Protein AF-A9BAI2-F1 (afdb_monomer_lite)

Organism: Prochlorococcus marinus (strain MIT 9211) (NCBI:txid93059)

Radius of gyration: 24.87 Å; chains: 1; bounding box: 63×64×51 Å

pLDDT: mean 80.66, std 12.24, range [53.5, 96.19]

InterPro domains:
  IPR001727 GDT1-like [PF01169] (28-102)
  IPR001727 GDT1-like [PTHR12608] (10-105)

Foldseek 3Di:
DVVVVVVVVVVVVVVVCVVVVVVVVVCVVCVVVCVVCPPPPLVVVLVVCCVVVVHNVVSVVVSVVVVVVVVVVVVVVVVVVCVPDPPVVVVVVVVVVVVVVVVVVVVVVVVVVVVVVPDD

Structure (mmCIF, N/CA/C/O backbone):
data_AF-A9BAI2-F1
#
_entry.id   AF-A9BAI2-F1
#
loop_
_atom_site.group_PDB
_atom_site.id
_atom_site.type_symbol
_atom_site.label_atom_id
_atom_site.label_alt_id
_atom_site.label_comp_id
_atom_site.label_asym_id
_atom_site.label_entity_id
_atom_site.label_seq_id
_atom_site.pdbx_PDB_ins_code
_atom_site.Cartn_x
_atom_site.Cartn_y
_atom_site.Cartn_z
_atom_site.occupancy
_atom_site.B_iso_or_equiv
_atom_site.auth_seq_id
_atom_site.auth_comp_id
_atom_site.auth_asym_id
_atom_site.auth_atom_id
_atom_site.pdbx_PDB_model_num
ATOM 1 N N . MET A 1 1 ? -22.830 47.379 27.999 1.00 58.25 1 MET A N 1
ATOM 2 C CA . MET A 1 1 ? -21.888 47.619 26.881 1.00 58.25 1 MET A CA 1
ATOM 3 C C . MET A 1 1 ? -20.699 46.645 26.875 1.00 58.25 1 MET A C 1
ATOM 5 O O . MET A 1 1 ? -20.269 46.276 25.797 1.00 58.25 1 MET A O 1
ATOM 9 N N . ILE A 1 2 ? -20.235 46.150 28.035 1.00 60.94 2 ILE A N 1
ATOM 10 C CA . ILE A 1 2 ? -19.055 45.261 28.172 1.00 60.94 2 ILE A CA 1
ATOM 11 C C . ILE A 1 2 ? -19.332 43.782 27.809 1.00 60.94 2 ILE A C 1
ATOM 13 O O . ILE A 1 2 ? -18.471 43.107 27.263 1.00 60.94 2 ILE A O 1
ATOM 17 N N . LYS A 1 3 ? -20.565 43.289 28.000 1.00 57.91 3 LYS A N 1
ATOM 18 C CA . LYS A 1 3 ? -20.941 41.884 27.721 1.00 57.91 3 LYS A CA 1
ATOM 19 C C . LYS A 1 3 ? -20.877 41.486 26.235 1.00 57.91 3 LYS A C 1
ATOM 21 O O . LYS A 1 3 ? -20.725 40.317 25.928 1.00 57.91 3 LYS A O 1
ATOM 26 N N . LYS A 1 4 ? -20.981 42.453 25.312 1.00 56.72 4 LYS A N 1
ATOM 27 C CA . LYS A 1 4 ? -20.956 42.197 23.860 1.00 56.72 4 LYS A CA 1
ATOM 28 C C . LYS A 1 4 ? -19.538 41.963 23.329 1.00 56.72 4 LYS A C 1
ATOM 30 O O . LYS A 1 4 ? -19.387 41.227 22.367 1.00 56.72 4 LYS A O 1
ATOM 35 N N . TYR A 1 5 ? -18.531 42.556 23.972 1.00 61.72 5 TYR A N 1
ATOM 36 C CA . TYR A 1 5 ? -17.121 42.396 23.607 1.00 61.72 5 TYR A CA 1
ATOM 37 C C . TYR A 1 5 ? -16.610 40.982 23.933 1.00 61.72 5 TYR A C 1
ATOM 39 O O . TYR A 1 5 ? -15.957 40.343 23.117 1.00 61.72 5 TYR A O 1
ATOM 47 N N . ASP A 1 6 ? -17.005 40.457 25.092 1.00 63.47 6 ASP A N 1
ATOM 48 C CA . ASP A 1 6 ? -16.632 39.121 25.574 1.00 63.47 6 ASP A CA 1
ATOM 49 C C . ASP A 1 6 ? -17.227 37.982 24.714 1.00 63.47 6 ASP A C 1
ATOM 51 O O . ASP A 1 6 ? -16.549 37.016 24.361 1.00 63.47 6 ASP A O 1
ATOM 55 N N . SER A 1 7 ? -18.478 38.142 24.261 1.00 61.12 7 SER A N 1
ATOM 56 C CA . SER A 1 7 ? -19.136 37.172 23.369 1.00 61.12 7 SER A CA 1
ATOM 57 C C . SER A 1 7 ? -18.548 37.157 21.952 1.00 61.12 7 SER A C 1
ATOM 59 O O . SER A 1 7 ? -18.499 36.101 21.330 1.00 61.12 7 SER A O 1
ATOM 61 N N . THR A 1 8 ? -18.058 38.298 21.447 1.00 61.31 8 THR A N 1
ATOM 62 C CA . THR A 1 8 ? -17.431 38.384 20.115 1.00 61.31 8 THR A CA 1
ATOM 63 C C . THR A 1 8 ? -16.019 37.802 20.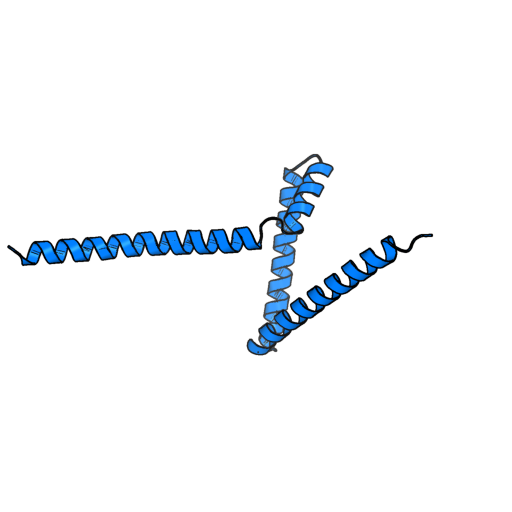062 1.00 61.31 8 THR A C 1
ATOM 65 O O . THR A 1 8 ? -15.584 37.382 18.993 1.00 61.31 8 THR A O 1
ATOM 68 N N . VAL A 1 9 ? -15.302 37.761 21.191 1.00 65.50 9 VAL A N 1
ATOM 69 C CA . VAL A 1 9 ? -13.971 37.135 21.276 1.00 65.50 9 VAL A CA 1
ATOM 70 C C . VAL A 1 9 ? -14.110 35.612 21.403 1.00 65.50 9 VAL A C 1
ATOM 72 O O . VAL A 1 9 ? -13.459 34.886 20.659 1.00 65.50 9 VAL A O 1
ATOM 75 N N . SER A 1 10 ? -15.047 35.118 22.223 1.00 61.91 10 SER A N 1
ATOM 76 C CA . SER A 1 10 ? -15.297 33.670 22.365 1.00 61.91 10 SER A CA 1
ATOM 77 C C . SER A 1 10 ? -15.852 32.997 21.095 1.00 61.91 10 SER A C 1
ATOM 79 O O . SER A 1 10 ? -15.542 31.835 20.839 1.00 61.91 10 SER A O 1
ATOM 81 N N . GLU A 1 11 ? -16.644 33.699 20.270 1.00 60.31 11 GLU A N 1
ATOM 82 C CA . GLU A 1 11 ? -17.103 33.171 18.970 1.00 60.31 11 GLU A CA 1
ATOM 83 C C . GLU A 1 11 ? -15.995 33.126 17.903 1.00 60.31 11 GLU A C 1
ATOM 85 O O . GLU A 1 11 ? -16.020 32.237 17.051 1.00 60.31 11 GLU A O 1
ATOM 90 N N . ASN A 1 12 ? -15.025 34.050 17.935 1.00 58.12 12 ASN A N 1
ATOM 91 C CA . ASN A 1 12 ? -13.917 34.061 16.973 1.00 58.12 12 ASN A CA 1
ATOM 92 C C . ASN A 1 12 ? -12.860 32.992 17.300 1.00 58.12 12 ASN A C 1
ATOM 94 O O . ASN A 1 12 ? -12.427 32.288 16.392 1.00 58.12 12 ASN A O 1
ATOM 98 N N . GLU A 1 13 ? -12.529 32.780 18.577 1.00 60.44 13 GLU A N 1
ATOM 99 C CA . GLU A 1 13 ? -11.564 31.754 19.021 1.00 60.44 13 GLU A CA 1
ATOM 100 C C . GLU A 1 13 ? -12.043 30.321 18.693 1.00 60.44 13 GLU A C 1
ATOM 102 O O . GLU A 1 13 ? -11.276 29.493 18.200 1.00 60.44 13 GLU A O 1
ATOM 107 N N . LEU A 1 14 ? -13.340 30.027 18.875 1.00 57.88 14 LEU A N 1
ATOM 108 C CA . LEU A 1 14 ? -13.913 28.708 18.555 1.00 57.88 14 LEU A CA 1
ATOM 109 C C . LEU A 1 14 ? -13.947 28.410 17.048 1.00 57.88 14 LEU A C 1
ATOM 111 O O . LEU A 1 14 ? -13.822 27.251 16.640 1.00 57.88 14 LEU A O 1
ATOM 115 N N . LYS A 1 15 ? -14.113 29.441 16.211 1.00 55.56 15 LYS A N 1
ATOM 116 C CA . LYS A 1 15 ? -14.176 29.291 14.750 1.00 55.56 15 LYS A CA 1
ATOM 117 C C . LYS A 1 15 ? -12.785 29.147 14.130 1.00 55.56 15 LYS A C 1
ATOM 119 O O . LYS A 1 15 ? -12.619 28.354 13.202 1.00 55.56 15 LYS A O 1
ATOM 124 N N . ASP A 1 16 ? -11.796 29.850 14.678 1.00 57.00 16 ASP A N 1
ATOM 125 C CA . ASP A 1 16 ? -10.403 29.783 14.230 1.00 57.00 16 ASP A CA 1
ATOM 126 C C . ASP A 1 16 ? -9.754 28.455 14.654 1.00 57.00 16 ASP A C 1
ATOM 128 O O . ASP A 1 16 ? -9.136 27.755 13.849 1.00 57.00 16 ASP A O 1
ATOM 132 N N . GLN A 1 17 ? -10.002 28.003 15.889 1.00 56.97 17 GLN A N 1
ATOM 133 C CA . GLN A 1 17 ? -9.433 26.749 16.379 1.00 56.97 17 GLN A CA 1
ATOM 134 C C . GLN A 1 17 ? -10.025 25.513 15.692 1.00 56.97 17 GLN A C 1
ATOM 136 O O . GLN A 1 17 ? -9.297 24.553 15.450 1.00 56.97 17 GLN A O 1
ATOM 141 N N . SER A 1 18 ? -11.306 25.517 15.313 1.00 60.53 18 SER A N 1
ATOM 142 C CA . SER A 1 18 ? -11.925 24.384 14.608 1.00 60.53 18 SER A CA 1
ATOM 143 C C . SER A 1 18 ? -11.452 24.261 13.151 1.00 60.53 18 SER A C 1
ATOM 145 O O . SER A 1 18 ? -11.127 23.156 12.708 1.00 60.53 18 SER A O 1
ATOM 147 N N . SER A 1 19 ? -11.326 25.383 12.429 1.00 60.84 19 SER A N 1
ATOM 148 C CA . SER A 1 19 ? -10.811 25.401 11.051 1.00 60.84 19 SER A CA 1
ATOM 149 C C . SER A 1 19 ? -9.320 25.051 10.997 1.00 60.84 19 SER A C 1
ATOM 151 O O . SER A 1 19 ? -8.901 24.244 10.162 1.00 60.84 19 SER A O 1
ATOM 153 N N . ASN A 1 20 ? -8.527 25.580 11.936 1.00 68.75 20 ASN A N 1
ATOM 154 C CA . ASN A 1 20 ? -7.109 25.249 12.039 1.00 68.75 20 ASN A CA 1
ATOM 155 C C . ASN A 1 20 ? -6.901 23.807 12.507 1.00 68.75 20 ASN A C 1
ATOM 157 O O . ASN A 1 20 ? -6.024 23.142 11.979 1.00 68.75 20 ASN A O 1
ATOM 161 N N . SER A 1 21 ? -7.726 23.260 13.406 1.00 78.69 21 SER A N 1
ATOM 162 C CA . SER A 1 21 ? -7.557 21.872 13.870 1.00 78.69 21 SER A CA 1
ATOM 163 C C . SER A 1 21 ? -7.744 20.852 12.749 1.00 78.69 21 SER A C 1
ATOM 165 O O . SER A 1 21 ? -6.928 19.944 12.625 1.00 78.69 21 SER A O 1
ATOM 167 N N . PHE A 1 22 ? -8.756 21.013 11.889 1.00 86.75 22 PHE A N 1
ATOM 168 C CA . PHE A 1 22 ? -8.935 20.113 10.746 1.00 86.75 22 PHE A CA 1
ATOM 169 C C . PHE A 1 22 ? -7.781 20.251 9.747 1.00 86.75 22 PHE A C 1
ATOM 171 O O . PHE A 1 22 ? -7.152 19.257 9.394 1.00 86.75 22 PHE A O 1
ATOM 178 N N . ALA A 1 23 ? -7.440 21.477 9.343 1.00 86.94 23 ALA A N 1
ATOM 179 C CA . ALA A 1 23 ? -6.330 21.710 8.421 1.00 86.94 23 ALA A CA 1
ATOM 180 C C . ALA A 1 23 ? -4.994 21.177 8.972 1.00 86.94 23 ALA A C 1
ATOM 182 O O . ALA A 1 23 ? -4.243 20.535 8.240 1.00 86.94 23 ALA A O 1
ATOM 183 N N . ILE A 1 24 ? -4.732 21.361 10.269 1.00 88.94 24 ILE A N 1
ATOM 184 C CA . ILE A 1 24 ? -3.541 20.854 10.959 1.00 88.94 24 ILE A CA 1
ATOM 185 C C . ILE A 1 24 ? -3.549 19.325 11.016 1.00 88.94 24 ILE A C 1
ATOM 187 O O . ILE A 1 24 ? -2.527 18.718 10.713 1.00 88.94 24 ILE A O 1
ATOM 191 N N . THR A 1 25 ? -4.667 18.672 11.353 1.00 89.81 25 THR A N 1
ATOM 192 C CA . THR A 1 25 ? -4.752 17.200 11.352 1.00 89.81 25 THR A CA 1
ATOM 193 C C . THR A 1 25 ? -4.535 16.627 9.954 1.00 89.81 25 THR A C 1
ATOM 195 O O . THR A 1 25 ? -3.791 15.658 9.804 1.00 89.81 25 THR A O 1
ATOM 198 N N . LEU A 1 26 ? -5.134 17.234 8.928 1.00 92.50 26 LEU A N 1
ATOM 199 C CA . LEU A 1 26 ? -4.992 16.805 7.537 1.00 92.50 26 LEU A CA 1
ATOM 200 C C . LEU A 1 26 ? -3.551 16.979 7.063 1.00 92.50 26 LEU A C 1
ATOM 202 O O . LEU A 1 26 ? -2.967 16.038 6.536 1.00 92.50 26 LEU A O 1
ATOM 206 N N . PHE A 1 27 ? -2.955 18.144 7.312 1.00 94.00 27 PHE A N 1
ATOM 207 C CA . PHE A 1 27 ? -1.578 18.429 6.927 1.00 94.00 27 PHE A CA 1
ATOM 208 C C . PHE A 1 27 ? -0.568 17.570 7.695 1.00 94.00 27 PHE A C 1
ATOM 210 O O . PHE A 1 27 ? 0.377 17.060 7.098 1.00 94.00 27 PHE A O 1
ATOM 217 N N . SER A 1 28 ? -0.774 17.359 8.998 1.00 92.31 28 SER A N 1
ATOM 218 C CA . SER A 1 28 ? 0.074 16.499 9.828 1.00 92.31 28 SER A CA 1
ATOM 219 C C . SER A 1 28 ? -0.010 15.044 9.382 1.00 92.31 28 SER A C 1
ATOM 221 O O . SER A 1 28 ? 1.024 14.443 9.113 1.00 92.31 28 SER A O 1
ATOM 223 N N . THR A 1 29 ? -1.217 14.496 9.229 1.00 91.12 29 THR A N 1
ATOM 224 C CA . THR A 1 29 ? -1.401 13.105 8.789 1.00 91.12 29 THR A CA 1
ATOM 225 C C . THR A 1 29 ? -0.854 12.908 7.380 1.00 91.12 29 THR A C 1
ATOM 227 O O . THR A 1 29 ? -0.120 11.953 7.143 1.00 91.12 29 THR A O 1
ATOM 230 N N . PHE A 1 30 ? -1.142 13.838 6.462 1.00 91.31 30 PHE A N 1
ATOM 231 C CA . PHE A 1 30 ? -0.597 13.812 5.109 1.00 91.31 30 PHE A CA 1
ATOM 232 C C . PHE A 1 30 ? 0.926 13.847 5.132 1.00 91.31 30 PHE A C 1
ATOM 234 O O . PHE A 1 30 ? 1.538 12.975 4.542 1.00 91.31 30 PHE A O 1
ATOM 241 N N . THR A 1 31 ? 1.547 14.794 5.837 1.00 93.19 31 THR A N 1
ATOM 242 C CA . THR A 1 31 ? 3.011 14.929 5.866 1.00 93.19 31 THR A CA 1
ATOM 243 C C . THR A 1 31 ? 3.673 13.705 6.492 1.00 93.19 31 THR A C 1
ATOM 245 O O . THR A 1 31 ? 4.654 13.203 5.952 1.00 93.19 31 THR A O 1
ATOM 248 N N . THR A 1 32 ? 3.134 13.186 7.597 1.00 92.75 32 THR A N 1
ATOM 249 C CA . THR A 1 32 ? 3.664 11.987 8.255 1.00 92.75 32 THR A CA 1
ATOM 250 C C . THR A 1 32 ? 3.569 10.763 7.349 1.00 92.75 32 THR A C 1
ATOM 252 O O . THR A 1 32 ? 4.568 10.072 7.174 1.00 92.75 32 THR A O 1
ATOM 255 N N . VAL A 1 33 ? 2.406 10.507 6.743 1.00 85.75 33 VAL A N 1
ATOM 256 C CA . VAL A 1 33 ? 2.218 9.363 5.837 1.00 85.75 33 VAL A CA 1
ATOM 257 C C . VAL A 1 33 ? 3.025 9.549 4.556 1.00 85.75 33 VAL A C 1
ATOM 259 O O . VAL A 1 33 ? 3.682 8.620 4.110 1.00 85.75 33 VAL A O 1
ATOM 262 N N . PHE A 1 34 ? 3.043 10.755 3.993 1.00 86.81 34 PHE A N 1
ATOM 263 C CA . PHE A 1 34 ? 3.800 11.076 2.790 1.00 86.81 34 PHE A CA 1
ATOM 264 C C . PHE A 1 34 ? 5.294 10.850 2.998 1.00 86.81 34 PHE A C 1
ATOM 266 O O . PHE A 1 34 ? 5.903 10.193 2.172 1.00 86.81 34 PHE A O 1
ATOM 273 N N . ILE A 1 35 ? 5.886 11.314 4.104 1.00 88.56 35 ILE A N 1
ATOM 274 C CA . ILE A 1 35 ? 7.301 11.039 4.404 1.00 88.56 35 ILE A CA 1
ATOM 275 C C . ILE A 1 35 ? 7.542 9.546 4.658 1.00 88.56 35 ILE A C 1
ATOM 277 O O . ILE A 1 35 ? 8.574 9.033 4.237 1.00 88.56 35 ILE A O 1
ATOM 281 N N . ALA A 1 36 ? 6.615 8.850 5.322 1.00 85.69 36 ALA A N 1
ATOM 282 C CA . ALA A 1 36 ? 6.742 7.414 5.571 1.00 85.69 36 ALA A CA 1
ATOM 283 C C . ALA A 1 36 ? 6.677 6.570 4.282 1.00 85.69 36 ALA A C 1
ATOM 285 O O . ALA A 1 36 ? 7.337 5.539 4.203 1.00 85.69 36 ALA A O 1
ATOM 286 N N . GLU A 1 37 ? 5.905 7.014 3.288 1.00 83.50 37 GLU A N 1
ATOM 287 C CA . GLU A 1 37 ? 5.664 6.310 2.019 1.00 83.50 37 GLU A CA 1
ATOM 288 C C . GLU A 1 37 ? 6.506 6.857 0.850 1.00 83.50 37 GLU A C 1
ATOM 290 O O . GLU A 1 37 ? 6.551 6.267 -0.232 1.00 83.50 37 GLU A O 1
ATOM 295 N N . LEU A 1 38 ? 7.165 8.008 1.013 1.00 80.69 38 LEU A N 1
ATOM 296 C CA . LEU A 1 38 ? 7.975 8.632 -0.030 1.00 80.69 38 LEU A CA 1
ATOM 297 C C . LEU A 1 38 ? 9.190 7.762 -0.351 1.00 80.69 38 LEU A C 1
ATOM 299 O O . LEU A 1 38 ? 10.053 7.534 0.495 1.00 80.69 38 LEU A O 1
ATOM 303 N N . GLY A 1 39 ? 9.293 7.333 -1.608 1.00 72.50 39 GLY A N 1
ATOM 304 C CA . GLY A 1 39 ? 10.383 6.462 -2.033 1.00 72.50 39 GLY A CA 1
ATOM 305 C C . GLY A 1 39 ? 10.199 5.007 -1.610 1.00 72.50 39 GLY A C 1
ATOM 306 O O . GLY A 1 39 ? 11.179 4.260 -1.605 1.00 72.50 39 GLY A O 1
ATOM 307 N N . ASP A 1 40 ? 8.967 4.584 -1.300 1.00 84.75 40 ASP A N 1
ATOM 308 C CA . ASP A 1 40 ? 8.678 3.160 -1.181 1.00 84.75 40 ASP A CA 1
ATOM 309 C C . ASP A 1 40 ? 9.124 2.421 -2.454 1.00 84.75 40 ASP A C 1
ATOM 311 O O . ASP A 1 40 ? 9.078 2.934 -3.581 1.00 84.75 40 ASP A O 1
ATOM 315 N N . LYS A 1 41 ? 9.564 1.178 -2.270 1.00 78.62 41 LYS A N 1
ATOM 316 C CA . LYS A 1 41 ? 10.075 0.314 -3.334 1.00 78.62 41 LYS A CA 1
ATOM 317 C C . LYS A 1 41 ? 9.067 0.181 -4.474 1.00 78.62 41 LYS A C 1
ATOM 319 O O . LYS A 1 41 ? 9.475 0.085 -5.631 1.00 78.62 41 LYS A O 1
ATOM 324 N N . THR A 1 42 ? 7.771 0.254 -4.175 1.00 83.56 42 THR A N 1
ATOM 325 C CA . THR A 1 42 ? 6.701 0.229 -5.177 1.00 83.56 42 THR A CA 1
ATOM 326 C C . THR A 1 42 ? 6.738 1.451 -6.102 1.00 83.56 42 THR A C 1
ATOM 328 O O . THR A 1 42 ? 6.509 1.313 -7.305 1.00 83.56 42 THR A O 1
ATOM 331 N N . GLN A 1 43 ? 7.088 2.641 -5.596 1.00 84.50 43 GLN A N 1
ATOM 332 C CA . GLN A 1 43 ? 7.201 3.864 -6.406 1.00 84.50 43 GLN A CA 1
ATOM 333 C C . GLN A 1 43 ? 8.380 3.779 -7.378 1.00 84.50 43 GLN A C 1
ATOM 335 O O . GLN A 1 43 ? 8.222 4.081 -8.561 1.00 84.50 43 GLN A O 1
ATOM 340 N N . VAL A 1 44 ? 9.538 3.301 -6.909 1.00 84.69 44 VAL A N 1
ATOM 341 C CA . VAL A 1 44 ? 10.725 3.100 -7.757 1.00 84.69 44 VAL A CA 1
ATOM 342 C C . VAL A 1 44 ? 10.470 2.016 -8.805 1.00 84.69 44 VAL A C 1
ATOM 344 O O . VAL A 1 44 ? 10.777 2.222 -9.977 1.00 84.69 44 VAL A O 1
ATOM 347 N N . ALA A 1 45 ? 9.847 0.897 -8.424 1.00 85.25 45 ALA A N 1
ATOM 348 C CA . ALA A 1 45 ? 9.487 -0.173 -9.354 1.00 85.25 45 ALA A CA 1
ATOM 349 C C . ALA A 1 45 ? 8.515 0.308 -10.443 1.00 85.25 45 ALA A C 1
ATOM 351 O O . ALA A 1 45 ? 8.707 0.010 -11.619 1.00 85.25 45 ALA A O 1
ATOM 352 N N . THR A 1 46 ? 7.507 1.104 -10.072 1.00 84.38 46 THR A N 1
ATOM 353 C CA . THR A 1 46 ? 6.539 1.664 -11.028 1.00 84.38 46 THR A CA 1
ATOM 354 C C . THR A 1 46 ? 7.200 2.675 -11.967 1.00 84.38 46 THR A C 1
ATOM 356 O O . THR A 1 46 ? 6.927 2.663 -13.166 1.00 84.38 46 THR A O 1
ATOM 359 N N . LEU A 1 47 ? 8.105 3.516 -11.454 1.00 84.31 47 LEU A N 1
ATOM 360 C CA . LEU A 1 47 ? 8.888 4.454 -12.264 1.00 84.31 47 LEU A CA 1
ATOM 361 C C . LEU A 1 47 ? 9.786 3.734 -13.273 1.00 84.31 47 LEU A C 1
ATOM 363 O O . LEU A 1 47 ? 9.783 4.099 -14.446 1.00 84.31 47 LEU A O 1
ATOM 367 N N . LEU A 1 48 ? 10.516 2.703 -12.840 1.00 83.88 48 LEU A N 1
ATOM 368 C CA . LEU A 1 48 ? 11.374 1.901 -13.716 1.00 83.88 48 LEU A CA 1
ATOM 369 C C . LEU A 1 48 ? 10.555 1.184 -14.791 1.00 83.88 48 LEU A C 1
ATOM 371 O O . LEU A 1 48 ? 10.879 1.283 -15.971 1.00 83.88 48 LEU A O 1
ATOM 375 N N . LEU A 1 49 ? 9.445 0.552 -14.405 1.00 82.38 49 LEU A N 1
ATOM 376 C CA . LEU A 1 49 ? 8.558 -0.134 -15.341 1.00 82.38 49 LEU A CA 1
ATOM 377 C C . LEU A 1 49 ? 7.929 0.840 -16.351 1.00 82.38 49 LEU A C 1
ATOM 379 O O . LEU A 1 49 ? 7.794 0.514 -17.532 1.00 82.38 49 LEU A O 1
ATOM 383 N N . SER A 1 50 ? 7.579 2.050 -15.903 1.00 82.88 50 SER A N 1
ATOM 384 C CA . SER A 1 50 ? 7.072 3.129 -16.757 1.00 82.88 50 SER A CA 1
ATOM 385 C C . SER A 1 50 ? 8.137 3.665 -17.710 1.00 82.88 50 SER A C 1
ATOM 387 O O . SER A 1 50 ? 7.801 4.019 -18.839 1.00 82.88 50 SER A O 1
ATOM 389 N N . ALA A 1 51 ? 9.392 3.745 -17.269 1.00 80.56 51 ALA A N 1
ATOM 390 C CA . ALA A 1 51 ? 10.514 4.159 -18.102 1.00 80.56 51 ALA A CA 1
ATOM 391 C C . ALA A 1 51 ? 10.855 3.096 -19.161 1.00 80.56 51 ALA A C 1
ATOM 393 O O . ALA A 1 51 ? 11.158 3.446 -20.297 1.00 80.56 51 ALA A O 1
ATOM 394 N N . GLU A 1 52 ? 10.751 1.812 -18.813 1.00 79.00 52 GLU A N 1
ATOM 395 C CA . GLU A 1 52 ? 11.052 0.686 -19.704 1.00 79.00 52 GLU A CA 1
ATOM 396 C C . GLU A 1 52 ? 9.948 0.435 -20.744 1.00 79.00 52 GLU A C 1
ATOM 398 O O . GLU A 1 52 ? 10.233 0.205 -21.916 1.00 79.00 52 GLU A O 1
ATOM 403 N N . SER A 1 53 ? 8.673 0.526 -20.350 1.00 74.00 53 SER A N 1
ATOM 404 C CA . SER A 1 53 ? 7.546 0.173 -21.229 1.00 74.00 53 SER A CA 1
ATOM 405 C C . SER A 1 53 ? 7.261 1.202 -22.330 1.00 74.00 53 SER A C 1
ATOM 407 O O . SER A 1 53 ? 6.446 0.938 -23.214 1.00 74.00 53 SER A O 1
ATOM 409 N N . GLY A 1 54 ? 7.832 2.411 -22.254 1.00 71.31 54 GLY A N 1
ATOM 410 C CA . GLY A 1 54 ? 7.568 3.513 -23.196 1.00 71.31 54 GLY A CA 1
ATOM 411 C C . GLY A 1 54 ? 6.117 4.032 -23.213 1.00 71.31 54 GLY A C 1
ATOM 412 O O . GLY A 1 54 ? 5.819 4.998 -23.912 1.00 71.31 54 GLY A O 1
ATOM 413 N N . SER A 1 55 ? 5.214 3.420 -22.438 1.00 81.00 55 SER A N 1
ATOM 414 C CA . SER A 1 55 ? 3.791 3.750 -22.336 1.00 81.00 55 SER A CA 1
ATOM 415 C C . SER A 1 55 ? 3.370 3.864 -20.862 1.00 81.00 55 SER A C 1
ATOM 417 O O . SER A 1 55 ? 2.962 2.872 -20.246 1.00 81.00 55 SER A O 1
ATOM 419 N N . PRO A 1 56 ? 3.447 5.070 -20.269 1.00 78.25 56 PRO A N 1
ATOM 420 C CA . PRO A 1 56 ? 3.168 5.280 -18.845 1.00 78.25 56 PRO A CA 1
ATOM 421 C C . PRO A 1 56 ? 1.722 4.940 -18.454 1.00 78.25 56 PRO A C 1
ATOM 423 O O . PRO A 1 56 ? 1.466 4.514 -17.330 1.00 78.25 56 PRO A O 1
ATOM 426 N N . LEU A 1 57 ? 0.767 5.069 -19.383 1.00 83.25 57 LEU A N 1
ATOM 427 C CA . LEU A 1 57 ? -0.645 4.765 -19.123 1.00 83.25 57 LEU A CA 1
ATOM 428 C C . LEU A 1 57 ? -0.893 3.271 -18.887 1.00 83.25 57 LEU A C 1
ATOM 430 O O . LEU A 1 57 ? -1.684 2.910 -18.019 1.00 83.25 57 LEU A O 1
ATOM 434 N N . ILE A 1 58 ? -0.211 2.395 -19.627 1.00 85.50 58 ILE A N 1
ATOM 435 C CA . ILE A 1 58 ? -0.376 0.941 -19.479 1.00 85.50 58 ILE A CA 1
ATOM 436 C C . ILE A 1 58 ? 0.191 0.489 -18.132 1.00 85.50 58 ILE A C 1
ATOM 438 O O . ILE A 1 58 ? -0.442 -0.296 -17.427 1.00 85.50 58 ILE A O 1
ATOM 442 N N . VAL A 1 59 ? 1.342 1.041 -17.744 1.00 85.31 59 VAL A N 1
ATOM 443 C CA . VAL A 1 59 ? 1.972 0.762 -16.449 1.00 85.31 59 VAL A CA 1
ATOM 444 C C . VAL A 1 59 ? 1.114 1.270 -15.300 1.00 85.31 59 VAL A C 1
ATOM 446 O O . VAL A 1 59 ? 0.917 0.544 -14.330 1.00 85.31 59 VAL A O 1
ATOM 449 N N . PHE A 1 60 ? 0.531 2.462 -15.430 1.00 85.12 60 PHE A N 1
ATOM 450 C CA . PHE A 1 60 ? -0.392 2.993 -14.434 1.00 85.12 60 PHE A CA 1
ATOM 451 C C . PHE A 1 60 ? -1.596 2.070 -14.214 1.00 85.12 60 PHE A C 1
ATOM 453 O O . PHE A 1 60 ? -1.914 1.736 -13.072 1.00 85.12 60 PHE A O 1
ATOM 460 N N . ILE A 1 61 ? -2.247 1.620 -15.290 1.00 89.75 61 ILE A N 1
ATOM 461 C CA . ILE A 1 61 ? -3.404 0.720 -15.194 1.00 89.75 61 ILE A CA 1
ATOM 462 C C . ILE A 1 61 ? -2.994 -0.645 -14.633 1.00 89.75 61 ILE A C 1
ATOM 464 O O . ILE A 1 61 ? -3.673 -1.161 -13.748 1.00 89.75 61 ILE A O 1
ATOM 468 N N . GLY A 1 62 ? -1.875 -1.208 -15.093 1.00 88.56 62 GLY A N 1
ATOM 469 C CA . GLY A 1 62 ? -1.355 -2.484 -14.604 1.00 88.56 62 GLY A CA 1
ATOM 470 C C . GLY A 1 62 ? -1.002 -2.449 -13.115 1.00 88.56 62 GLY A C 1
ATOM 471 O O . GLY A 1 62 ? -1.453 -3.308 -12.360 1.00 88.56 62 GLY A O 1
ATOM 472 N N . ALA A 1 63 ? -0.264 -1.427 -12.675 1.00 87.62 63 ALA A N 1
ATOM 473 C CA . ALA A 1 63 ? 0.101 -1.234 -11.273 1.00 87.62 63 ALA A CA 1
ATOM 474 C C . ALA A 1 63 ? -1.130 -0.969 -10.394 1.00 87.62 63 ALA A C 1
ATOM 476 O O . ALA A 1 63 ? -1.257 -1.556 -9.322 1.00 87.62 63 ALA A O 1
ATOM 477 N N . SER A 1 64 ? -2.077 -0.153 -10.870 1.00 88.50 64 SER A N 1
ATOM 478 C CA . SER A 1 64 ? -3.337 0.104 -10.163 1.00 88.50 64 SER A CA 1
ATOM 479 C C . SER A 1 64 ? -4.158 -1.174 -9.993 1.00 88.50 64 SER A C 1
ATOM 481 O O . SER A 1 64 ? -4.645 -1.458 -8.901 1.00 88.50 64 SER A O 1
ATOM 483 N N . LEU A 1 65 ? -4.282 -1.982 -11.050 1.00 92.94 65 LEU A N 1
ATOM 484 C CA . LEU A 1 65 ? -4.996 -3.256 -11.001 1.00 92.94 65 LEU A CA 1
ATOM 485 C C . LEU A 1 65 ? -4.308 -4.238 -10.044 1.00 92.94 65 LEU A C 1
ATOM 487 O O . LEU A 1 65 ? -4.975 -4.865 -9.221 1.00 92.94 65 LEU A O 1
ATOM 491 N N . ALA A 1 66 ? -2.980 -4.346 -10.120 1.00 89.69 66 ALA A N 1
ATOM 492 C CA . ALA A 1 66 ? -2.193 -5.192 -9.230 1.00 89.69 66 ALA A CA 1
ATOM 493 C C . ALA A 1 66 ? -2.367 -4.784 -7.761 1.00 89.69 66 ALA A C 1
ATOM 495 O O . ALA A 1 66 ? -2.568 -5.648 -6.908 1.00 89.69 66 ALA A O 1
ATOM 496 N N . LEU A 1 67 ? -2.364 -3.479 -7.471 1.00 88.81 67 LEU A N 1
ATOM 497 C CA . LEU A 1 67 ? -2.590 -2.953 -6.129 1.00 88.81 67 LEU A CA 1
ATOM 498 C C . LEU A 1 67 ? -3.993 -3.299 -5.621 1.00 88.81 67 LEU A C 1
ATOM 500 O O . LEU A 1 67 ? -4.124 -3.848 -4.531 1.00 88.81 67 LEU A O 1
ATOM 504 N N . VAL A 1 68 ? -5.034 -3.054 -6.424 1.00 93.81 68 VAL A N 1
ATOM 505 C CA . VAL A 1 68 ? -6.424 -3.372 -6.056 1.00 93.81 68 VAL A CA 1
ATOM 506 C C . VAL A 1 68 ? -6.594 -4.864 -5.780 1.00 93.81 68 VAL A C 1
ATOM 508 O O . VAL A 1 68 ? -7.194 -5.236 -4.772 1.00 93.81 68 VAL A O 1
ATOM 511 N N . LEU A 1 69 ? -6.049 -5.726 -6.641 1.00 94.94 69 LEU A N 1
ATOM 512 C CA . LEU A 1 69 ? -6.108 -7.174 -6.451 1.00 94.94 69 LEU A CA 1
ATOM 513 C C . LEU A 1 69 ? -5.355 -7.597 -5.189 1.00 94.94 69 LEU A C 1
ATOM 515 O O . LEU A 1 69 ? -5.906 -8.335 -4.375 1.00 94.94 69 LEU A O 1
ATOM 519 N N . SER A 1 70 ? -4.138 -7.093 -4.989 1.00 92.06 70 SER A N 1
ATOM 520 C CA . SER A 1 70 ? -3.332 -7.369 -3.799 1.00 92.06 70 SER A CA 1
ATOM 521 C C . SER A 1 70 ? -4.062 -6.966 -2.514 1.00 92.06 70 SER A C 1
ATOM 523 O O . SER A 1 70 ? -4.208 -7.778 -1.598 1.00 92.06 70 SER A O 1
ATOM 525 N N . SER A 1 71 ? -4.623 -5.753 -2.466 1.00 90.44 71 SER A N 1
ATOM 526 C CA . SER A 1 71 ? -5.421 -5.287 -1.330 1.00 90.44 71 SER A CA 1
ATOM 527 C C . SER A 1 71 ? -6.674 -6.135 -1.118 1.00 90.44 71 SER A C 1
ATOM 529 O O . SER A 1 71 ? -6.989 -6.473 0.021 1.00 90.44 71 SER A O 1
ATOM 531 N N . LEU A 1 72 ? -7.373 -6.530 -2.186 1.00 93.44 72 LEU A N 1
ATOM 532 C CA . LEU A 1 72 ? -8.554 -7.388 -2.089 1.00 93.44 72 LEU A CA 1
ATOM 533 C C . LEU A 1 72 ? -8.206 -8.752 -1.478 1.00 93.44 72 LEU A C 1
ATOM 535 O O . LEU A 1 72 ? -8.883 -9.196 -0.549 1.00 93.44 72 LEU A O 1
ATOM 539 N N . PHE A 1 73 ? -7.130 -9.388 -1.948 1.00 93.44 73 PHE A N 1
ATOM 540 C CA . PHE A 1 73 ? -6.621 -10.631 -1.367 1.00 93.44 73 PHE A CA 1
ATOM 541 C C . PHE A 1 73 ? -6.216 -10.447 0.098 1.00 93.44 73 PHE A C 1
ATOM 543 O O . PHE A 1 73 ? -6.603 -11.260 0.939 1.00 93.44 73 PHE A O 1
ATOM 550 N N . GLY A 1 74 ? -5.512 -9.360 0.422 1.00 91.38 74 GLY A N 1
ATOM 551 C CA . GLY A 1 74 ? -5.117 -9.025 1.789 1.00 91.38 74 GLY A CA 1
ATOM 552 C C . GLY A 1 74 ? -6.312 -8.858 2.730 1.00 91.38 74 GLY A C 1
ATOM 553 O O . GLY A 1 74 ? -6.312 -9.410 3.828 1.00 91.38 74 GLY A O 1
ATOM 554 N N . VAL A 1 75 ? -7.371 -8.171 2.290 1.00 89.75 75 VAL A N 1
ATOM 555 C CA . VAL A 1 75 ? -8.600 -7.980 3.076 1.00 89.75 75 VAL A CA 1
ATOM 556 C C . VAL A 1 75 ? -9.377 -9.287 3.232 1.00 89.75 75 VAL A C 1
ATOM 558 O O . VAL A 1 75 ? -9.868 -9.567 4.324 1.00 89.75 75 VAL A O 1
ATOM 561 N N . LEU A 1 76 ? -9.485 -10.108 2.184 1.00 91.69 76 LEU A N 1
ATOM 562 C CA . LEU A 1 76 ? -10.157 -11.411 2.250 1.00 91.69 76 LEU A CA 1
ATOM 563 C C . LEU A 1 76 ? -9.459 -12.353 3.241 1.00 91.69 76 LEU A C 1
ATOM 565 O O . LEU A 1 76 ? -10.116 -12.895 4.135 1.00 91.69 76 LEU A O 1
ATOM 569 N N . LEU A 1 77 ? -8.134 -12.497 3.131 1.00 89.00 77 LEU A N 1
ATOM 570 C CA . LEU A 1 77 ? -7.330 -13.283 4.073 1.00 89.00 77 LEU A CA 1
ATOM 571 C C . LEU A 1 77 ? -7.396 -12.694 5.482 1.00 89.00 77 LEU A C 1
ATOM 573 O O . LEU A 1 77 ? -7.662 -13.419 6.439 1.00 89.00 77 LEU A O 1
ATOM 577 N N . GLY A 1 78 ? -7.209 -11.381 5.615 1.00 85.62 78 GLY A N 1
ATOM 578 C CA . GLY A 1 78 ? -7.256 -10.682 6.896 1.00 85.62 78 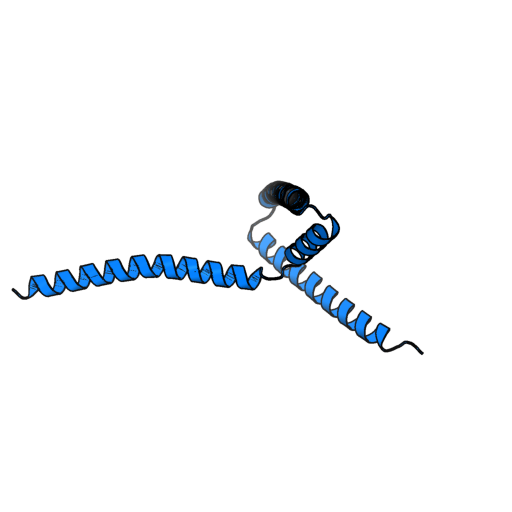GLY A CA 1
ATOM 579 C C . GLY A 1 78 ? -8.598 -10.869 7.600 1.00 85.62 78 GLY A C 1
ATOM 580 O O . GLY A 1 78 ? -8.633 -11.181 8.787 1.00 85.62 78 GLY A O 1
ATOM 581 N N . ARG A 1 79 ? -9.713 -10.786 6.865 1.00 85.56 79 ARG A N 1
ATOM 582 C CA . ARG A 1 79 ? -11.062 -11.018 7.398 1.00 85.56 79 ARG A CA 1
ATOM 583 C C . ARG A 1 79 ? -11.275 -12.470 7.828 1.00 85.56 79 ARG A C 1
ATOM 585 O O . ARG A 1 79 ? -11.922 -12.708 8.847 1.00 85.56 79 ARG A O 1
ATOM 592 N N . TYR A 1 80 ? -10.737 -13.436 7.083 1.00 86.12 80 TYR A N 1
ATOM 593 C CA . TYR A 1 80 ? -10.798 -14.853 7.449 1.00 86.12 80 TYR A CA 1
ATOM 594 C C . TYR A 1 80 ? -10.016 -15.147 8.740 1.00 86.12 80 TYR A C 1
ATOM 596 O O . TYR A 1 80 ? -10.530 -15.797 9.656 1.00 86.12 80 TYR A O 1
ATOM 604 N N . ILE A 1 81 ? -8.801 -14.606 8.842 1.00 84.00 81 ILE A N 1
ATOM 605 C CA . ILE A 1 81 ? -7.904 -14.767 9.992 1.00 84.00 81 ILE A CA 1
ATOM 606 C C . ILE A 1 81 ? -8.456 -14.035 11.223 1.00 84.00 81 ILE A C 1
ATOM 608 O O . ILE A 1 81 ? -8.494 -14.602 12.314 1.00 84.00 81 ILE A O 1
ATOM 612 N N . SER A 1 82 ? -8.976 -12.816 11.051 1.00 80.88 82 SER A N 1
ATOM 613 C CA . SER A 1 82 ? -9.550 -12.008 12.136 1.00 80.88 82 SER A CA 1
ATOM 614 C C . SER A 1 82 ? -10.778 -12.647 12.789 1.00 80.88 82 SER A C 1
ATOM 616 O O . SER A 1 82 ? -11.123 -12.276 13.907 1.00 80.88 82 SER A O 1
ATOM 618 N N . LYS A 1 83 ? -11.444 -13.603 12.128 1.00 80.00 83 LYS A N 1
ATOM 619 C CA . LYS A 1 83 ? -12.551 -14.362 12.728 1.00 80.00 83 LYS A CA 1
ATOM 620 C C . LYS A 1 83 ? -12.069 -15.399 13.753 1.00 80.00 83 LYS A C 1
ATOM 622 O O . LYS A 1 83 ? -12.841 -15.781 14.627 1.00 80.00 83 LYS A O 1
ATOM 627 N N . HIS A 1 84 ? -10.822 -15.854 13.645 1.00 77.44 84 HIS A N 1
ATOM 628 C CA . HIS A 1 84 ? -10.257 -16.915 14.485 1.00 77.44 84 HIS A CA 1
ATOM 629 C C . HIS A 1 84 ? -9.211 -16.411 15.484 1.00 77.44 84 HIS A C 1
ATOM 631 O O . HIS A 1 84 ? -8.893 -17.126 16.432 1.00 77.44 84 HIS A O 1
ATOM 637 N N . ILE A 1 85 ? -8.672 -15.203 15.291 1.00 78.94 85 ILE A N 1
ATOM 638 C CA . ILE A 1 85 ? -7.538 -14.691 16.064 1.00 78.94 85 ILE A CA 1
ATOM 639 C C . ILE A 1 85 ? -7.915 -13.392 16.794 1.00 78.94 85 ILE A C 1
ATOM 641 O O . ILE A 1 85 ? -8.433 -12.472 16.158 1.00 78.94 85 ILE A O 1
ATOM 645 N N . PRO A 1 86 ? -7.636 -13.274 18.110 1.00 81.50 86 PRO A N 1
ATOM 646 C CA . PRO A 1 86 ? -7.862 -12.037 18.848 1.00 81.50 86 PRO A CA 1
ATOM 647 C C . PRO A 1 86 ? -6.969 -10.894 18.323 1.00 81.50 86 PRO A C 1
ATOM 649 O O . PRO A 1 86 ? -5.803 -11.123 17.989 1.00 81.50 86 PRO A O 1
ATOM 652 N N . PRO A 1 87 ? -7.468 -9.644 18.296 1.00 75.88 87 PRO A N 1
ATOM 653 C CA . PRO A 1 87 ? -6.781 -8.504 17.674 1.00 75.88 87 PRO A CA 1
ATOM 654 C C . PRO A 1 87 ? -5.417 -8.178 18.303 1.00 75.88 87 PRO A C 1
ATOM 656 O O . PRO A 1 87 ? -4.523 -7.683 17.619 1.00 75.88 87 PRO A O 1
ATOM 659 N N . SER A 1 88 ? -5.218 -8.508 19.582 1.00 80.56 88 SER A N 1
ATOM 660 C CA . SER A 1 88 ? -3.931 -8.350 20.267 1.00 80.56 88 SER A CA 1
ATOM 661 C C . SER A 1 88 ? -2.834 -9.224 19.657 1.00 80.56 88 SER A C 1
ATOM 663 O O . SER A 1 88 ? -1.710 -8.758 19.473 1.00 80.56 88 SER A O 1
ATOM 665 N N . LEU A 1 89 ? -3.153 -10.466 19.280 1.00 82.62 89 LEU A N 1
ATOM 666 C CA . LEU A 1 89 ? -2.177 -11.383 18.695 1.00 82.62 89 LEU A CA 1
ATOM 667 C C . LEU A 1 89 ? -1.754 -10.926 17.295 1.00 82.62 89 LEU A C 1
ATOM 669 O O . LEU A 1 89 ? -0.591 -11.077 16.941 1.00 82.62 89 LEU A O 1
ATOM 673 N N . PHE A 1 90 ? -2.657 -10.299 16.535 1.00 82.88 90 PHE A N 1
ATOM 674 C CA . PHE A 1 90 ? -2.348 -9.751 15.211 1.00 82.88 90 PHE A CA 1
ATOM 675 C C . PHE A 1 90 ? -1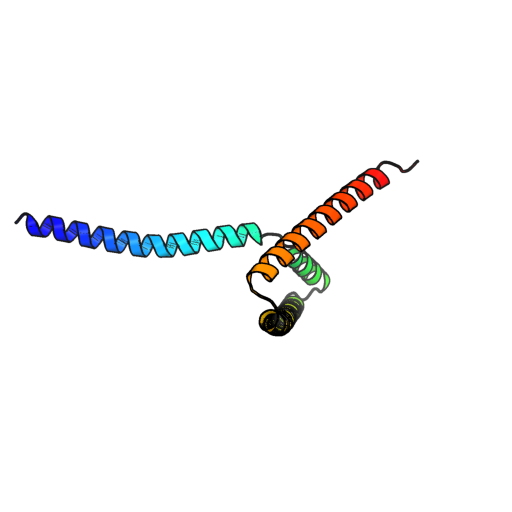.291 -8.640 15.282 1.00 82.88 90 PHE A C 1
ATOM 677 O O . PHE A 1 90 ? -0.353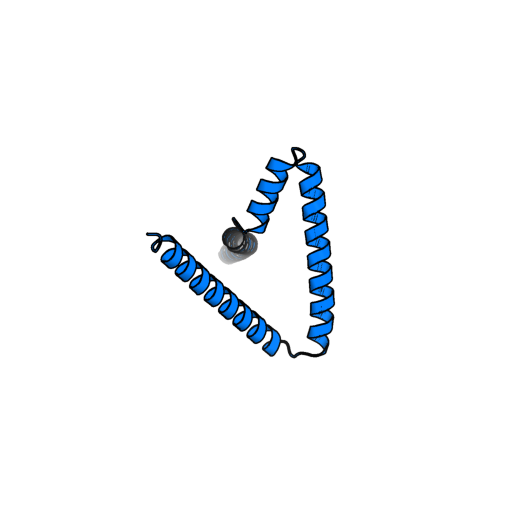 -8.628 14.488 1.00 82.88 90 PHE A O 1
ATOM 684 N N . SER A 1 91 ? -1.392 -7.753 16.279 1.00 83.12 91 SER A N 1
ATOM 685 C CA . SER A 1 91 ? -0.410 -6.683 16.495 1.00 83.12 91 SER A CA 1
ATOM 686 C C . SER A 1 91 ? 0.966 -7.229 16.885 1.00 83.12 91 SER A C 1
ATOM 688 O O . SER A 1 91 ? 1.977 -6.768 16.356 1.00 83.12 91 SER A O 1
ATOM 690 N N . TYR A 1 92 ? 1.019 -8.220 17.783 1.00 89.06 92 TYR A N 1
ATOM 691 C CA . TYR A 1 92 ? 2.284 -8.864 18.151 1.00 89.06 92 TYR A CA 1
ATOM 692 C C . TYR A 1 92 ? 2.902 -9.618 16.974 1.00 89.06 92 TYR A C 1
ATOM 694 O O . TYR A 1 92 ? 4.110 -9.534 16.764 1.00 89.06 92 TYR A O 1
ATOM 702 N N . LEU A 1 93 ? 2.082 -10.313 16.181 1.00 89.00 93 LEU A N 1
ATOM 703 C CA . LEU A 1 93 ? 2.541 -11.066 15.019 1.00 89.00 93 LEU A CA 1
ATOM 704 C C . LEU A 1 93 ? 3.111 -10.138 13.942 1.00 89.00 93 LEU A C 1
ATOM 706 O O . LEU A 1 93 ? 4.208 -10.386 13.452 1.00 89.00 93 LEU A O 1
ATOM 710 N N . ALA A 1 94 ? 2.411 -9.045 13.622 1.00 87.75 94 ALA A N 1
ATOM 711 C CA . ALA A 1 94 ? 2.874 -8.056 12.653 1.00 87.75 94 ALA A CA 1
ATOM 712 C C . ALA A 1 94 ? 4.187 -7.394 13.100 1.00 87.75 94 ALA A C 1
ATOM 714 O O . ALA A 1 94 ? 5.140 -7.343 12.327 1.00 87.75 94 ALA A O 1
ATOM 715 N N . GLY A 1 95 ? 4.276 -6.952 14.361 1.00 91.12 95 GLY A N 1
ATOM 716 C CA . GLY A 1 95 ? 5.496 -6.347 14.904 1.00 91.12 95 GLY A CA 1
ATOM 717 C C . GLY A 1 95 ? 6.676 -7.322 14.964 1.00 91.12 95 GLY A C 1
ATOM 718 O O . GLY A 1 95 ? 7.800 -6.963 14.611 1.00 91.12 95 GLY A O 1
ATOM 719 N N . SER A 1 96 ? 6.425 -8.575 15.353 1.00 93.81 96 SER A N 1
ATOM 720 C CA . SER A 1 96 ? 7.447 -9.625 15.371 1.00 93.81 96 SER A CA 1
ATOM 721 C C . SER A 1 96 ? 7.944 -9.943 13.962 1.00 93.81 96 SER A C 1
ATOM 723 O O . SER A 1 96 ? 9.152 -9.940 13.736 1.00 93.81 96 SER A O 1
ATOM 725 N N . LEU A 1 97 ? 7.036 -10.125 12.999 1.00 92.94 97 LEU A N 1
ATOM 726 C CA . LEU A 1 97 ? 7.384 -10.396 11.606 1.00 92.94 97 LEU A CA 1
ATOM 727 C C . LEU A 1 97 ? 8.187 -9.240 10.994 1.00 92.94 97 LEU A C 1
ATOM 729 O O . LEU A 1 97 ? 9.215 -9.477 10.367 1.00 92.94 97 LEU A O 1
ATOM 733 N N . MET A 1 98 ? 7.771 -7.996 11.241 1.00 93.00 98 MET A N 1
ATOM 734 C CA . MET A 1 98 ? 8.484 -6.792 10.805 1.00 93.00 98 MET A CA 1
ATOM 735 C C . MET A 1 98 ? 9.907 -6.739 11.378 1.00 93.00 98 MET A C 1
ATOM 737 O O . MET A 1 98 ? 10.861 -6.465 10.655 1.00 93.00 98 MET A O 1
ATOM 741 N N . THR A 1 99 ? 10.062 -7.052 12.668 1.00 94.81 99 THR A N 1
ATOM 742 C CA . THR A 1 99 ? 11.371 -7.073 13.340 1.00 94.81 99 THR A CA 1
ATOM 743 C C . THR A 1 99 ? 12.269 -8.171 12.774 1.00 94.81 99 THR A C 1
ATOM 745 O O . THR A 1 99 ? 13.444 -7.925 12.515 1.00 94.81 99 THR A O 1
ATOM 748 N N . LEU A 1 100 ? 11.721 -9.368 12.543 1.00 96.19 100 LEU A N 1
ATOM 749 C CA . LEU A 1 100 ? 12.456 -10.498 11.973 1.00 96.19 100 LEU A CA 1
ATOM 750 C C . LEU A 1 100 ? 12.918 -10.212 10.544 1.00 96.19 100 LEU A C 1
ATOM 752 O O . LEU A 1 100 ? 14.089 -10.416 10.242 1.00 96.19 100 LEU A O 1
ATOM 756 N N . ILE A 1 101 ? 12.031 -9.701 9.686 1.00 93.62 101 ILE A N 1
ATOM 757 C CA . ILE A 1 101 ? 12.375 -9.327 8.307 1.00 93.62 101 ILE A CA 1
ATOM 758 C C . ILE A 1 101 ? 13.414 -8.203 8.306 1.00 93.62 101 ILE A C 1
ATOM 760 O O . ILE A 1 101 ? 14.384 -8.267 7.556 1.00 93.62 101 ILE A O 1
ATOM 764 N N . GLY A 1 102 ? 13.250 -7.194 9.165 1.00 92.62 102 GLY A N 1
ATOM 765 C CA . GLY A 1 102 ? 14.216 -6.106 9.300 1.00 92.62 102 GLY A CA 1
ATOM 766 C C . GLY A 1 102 ? 15.598 -6.601 9.729 1.00 92.62 102 GLY A C 1
ATOM 767 O O . GLY A 1 102 ? 16.5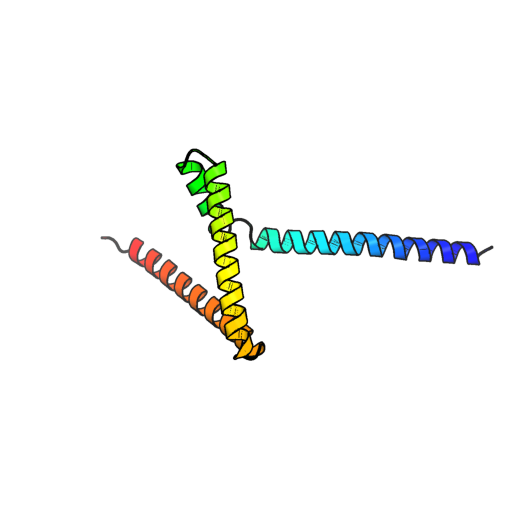99 -6.218 9.128 1.00 92.62 102 GLY A O 1
ATOM 768 N N . LEU A 1 103 ? 15.660 -7.492 10.723 1.00 95.56 103 LEU A N 1
ATOM 769 C CA . LEU A 1 103 ? 16.916 -8.076 11.193 1.00 95.56 103 LEU A CA 1
ATOM 770 C C . LEU A 1 103 ? 17.555 -8.975 10.131 1.00 95.56 103 LEU A C 1
ATOM 772 O O . LEU A 1 103 ? 18.765 -8.913 9.931 1.00 95.56 103 LEU A O 1
ATOM 776 N N . TRP A 1 104 ? 16.751 -9.768 9.423 1.00 94.81 104 TRP A N 1
ATOM 777 C CA . TRP A 1 104 ? 17.218 -10.596 8.316 1.00 94.81 104 TRP A CA 1
ATOM 778 C C . TRP A 1 104 ? 17.844 -9.742 7.215 1.00 94.81 104 TRP A C 1
ATOM 780 O O . TRP A 1 104 ? 18.982 -9.990 6.829 1.00 94.81 104 TRP A O 1
ATOM 790 N N . LEU A 1 105 ? 17.143 -8.702 6.755 1.00 90.56 105 LEU A N 1
ATOM 791 C CA . LEU A 1 105 ? 17.652 -7.780 5.735 1.00 90.56 105 LEU A CA 1
ATOM 792 C C . LEU A 1 105 ? 18.928 -7.066 6.191 1.00 90.56 105 LEU A C 1
ATOM 794 O O . LEU A 1 105 ? 19.807 -6.799 5.376 1.00 90.56 105 LEU A O 1
ATOM 798 N N . LEU A 1 106 ? 19.045 -6.760 7.485 1.00 91.12 106 LEU A N 1
ATOM 799 C CA . LEU A 1 106 ? 20.252 -6.178 8.064 1.00 91.12 106 LEU A CA 1
ATOM 800 C C . LEU A 1 106 ? 21.420 -7.170 7.973 1.00 91.12 106 LEU A C 1
ATOM 802 O O . LEU A 1 106 ? 22.474 -6.808 7.454 1.00 91.12 106 LEU A O 1
ATOM 806 N N . ILE A 1 107 ? 21.230 -8.415 8.418 1.00 93.06 107 ILE A N 1
ATOM 807 C CA . ILE A 1 107 ? 22.263 -9.461 8.363 1.00 93.06 107 ILE A CA 1
ATOM 808 C C . ILE A 1 107 ? 22.665 -9.747 6.915 1.00 93.06 107 ILE A C 1
ATOM 810 O O . ILE A 1 107 ? 23.853 -9.761 6.622 1.00 93.06 107 ILE A O 1
ATOM 814 N N . GLU A 1 108 ? 21.704 -9.909 6.006 1.00 89.19 108 GLU A N 1
ATOM 815 C CA . GLU A 1 108 ? 21.956 -10.146 4.580 1.00 89.19 108 GLU A CA 1
ATOM 816 C C . GLU A 1 108 ? 22.712 -8.980 3.936 1.00 89.19 108 GLU A C 1
ATOM 818 O O . GLU A 1 108 ? 23.654 -9.191 3.173 1.00 89.19 108 GLU A O 1
ATOM 823 N N . SER A 1 109 ? 22.349 -7.742 4.275 1.00 87.88 109 SER A N 1
ATOM 824 C CA . SER A 1 109 ? 23.054 -6.549 3.805 1.00 87.88 109 SER A CA 1
ATOM 825 C C . SER A 1 109 ? 24.492 -6.503 4.327 1.00 87.88 109 SER A C 1
ATOM 827 O O . SER A 1 109 ? 25.406 -6.194 3.564 1.00 87.88 109 SER A O 1
ATOM 829 N N . LEU A 1 110 ? 24.725 -6.849 5.598 1.00 86.19 110 LEU A N 1
ATOM 830 C CA . LEU A 1 110 ? 26.073 -6.912 6.169 1.00 86.19 110 LEU A CA 1
ATOM 831 C C . LEU A 1 110 ? 26.899 -8.045 5.560 1.00 86.19 110 LEU A C 1
ATOM 833 O O . LEU A 1 110 ? 28.018 -7.796 5.124 1.00 86.19 110 LEU A O 1
ATOM 837 N N . ASP A 1 111 ? 26.352 -9.255 5.480 1.00 83.81 111 ASP A N 1
ATOM 838 C CA . ASP A 1 111 ? 27.015 -10.416 4.883 1.00 83.81 111 ASP A CA 1
ATOM 839 C C . ASP A 1 111 ? 27.374 -10.151 3.417 1.00 83.81 111 ASP A C 1
ATOM 841 O O . ASP A 1 111 ? 28.525 -10.306 3.021 1.00 83.81 111 ASP A O 1
ATOM 845 N N . SER A 1 112 ? 26.443 -9.589 2.641 1.00 78.62 112 SER A N 1
ATOM 846 C CA . SER A 1 112 ? 26.702 -9.154 1.265 1.00 78.62 112 SER A CA 1
ATOM 847 C C . SER A 1 112 ? 27.825 -8.114 1.189 1.00 78.62 112 SER A C 1
ATOM 849 O O . SER A 1 112 ? 28.651 -8.162 0.280 1.00 78.62 112 SER A O 1
ATOM 851 N N . ARG A 1 113 ? 27.902 -7.169 2.137 1.00 70.12 113 ARG A N 1
ATOM 852 C CA . ARG A 1 113 ? 28.977 -6.160 2.192 1.00 70.12 113 ARG A CA 1
ATOM 853 C C . ARG A 1 113 ? 30.328 -6.778 2.547 1.00 70.12 113 ARG A C 1
ATOM 855 O O . ARG A 1 113 ? 31.321 -6.390 1.941 1.00 70.12 113 ARG A O 1
ATOM 862 N N . PHE A 1 114 ? 30.380 -7.735 3.470 1.00 70.31 114 PHE A N 1
ATOM 863 C CA . PHE A 1 114 ? 31.619 -8.430 3.832 1.00 70.31 114 PHE A CA 1
ATOM 864 C C . PHE A 1 114 ? 32.075 -9.414 2.747 1.00 70.31 114 PHE A C 1
ATOM 866 O O . PHE A 1 114 ? 33.268 -9.482 2.463 1.00 70.31 114 PHE A O 1
ATOM 873 N N . ASN A 1 115 ? 31.148 -10.103 2.081 1.00 65.19 115 ASN A N 1
ATOM 874 C CA . ASN A 1 115 ? 31.438 -11.014 0.974 1.00 65.19 115 ASN A CA 1
ATOM 875 C C . ASN A 1 115 ? 31.925 -10.265 -0.286 1.00 65.19 115 ASN A C 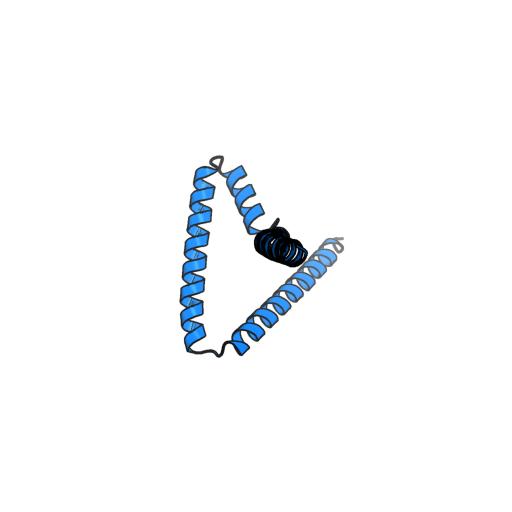1
ATOM 877 O O . ASN A 1 115 ? 32.775 -10.767 -1.011 1.00 65.19 115 ASN A O 1
ATOM 881 N N . ILE A 1 116 ? 31.471 -9.025 -0.518 1.00 63.16 116 ILE A N 1
ATOM 882 C CA . ILE A 1 116 ? 31.993 -8.157 -1.595 1.00 63.16 116 ILE A CA 1
ATOM 883 C C . ILE A 1 116 ? 33.401 -7.609 -1.284 1.00 63.16 116 ILE A C 1
ATOM 885 O O . ILE A 1 116 ? 34.160 -7.334 -2.209 1.00 63.16 116 ILE A O 1
ATOM 889 N N . ILE A 1 117 ? 33.779 -7.462 -0.009 1.00 62.97 117 ILE A N 1
ATOM 890 C CA . ILE A 1 117 ? 35.123 -7.001 0.400 1.00 62.97 117 ILE A CA 1
ATOM 891 C C . ILE A 1 117 ? 36.156 -8.146 0.366 1.00 62.97 117 ILE A C 1
ATOM 893 O O . ILE A 1 117 ? 37.355 -7.885 0.351 1.00 62.97 117 ILE A O 1
ATOM 897 N N . ASN A 1 118 ? 35.709 -9.405 0.309 1.00 53.50 118 ASN A N 1
ATOM 898 C CA . ASN A 1 118 ? 36.552 -10.601 0.391 1.00 53.50 118 ASN A CA 1
ATOM 899 C C . ASN A 1 118 ? 36.662 -11.349 -0.955 1.00 53.50 118 ASN A C 1
ATOM 901 O O . ASN A 1 118 ? 36.568 -12.575 -1.009 1.00 53.50 118 ASN A O 1
ATOM 905 N N . PHE A 1 119 ? 36.855 -10.610 -2.051 1.00 55.22 119 PHE A N 1
ATOM 906 C CA . PHE A 1 119 ? 37.411 -11.172 -3.288 1.00 55.22 119 PHE A CA 1
ATOM 907 C C . PHE A 1 119 ? 38.953 -11.153 -3.200 1.00 55.22 119 PHE A C 1
ATOM 909 O O . PHE A 1 119 ? 39.486 -10.184 -2.655 1.00 55.22 119 PHE A O 1
ATOM 916 N N . PRO A 1 120 ? 39.678 -12.183 -3.688 1.00 53.59 120 PRO A N 1
ATOM 917 C CA . PRO A 1 120 ? 41.131 -12.096 -3.859 1.00 53.59 120 PRO A CA 1
ATOM 918 C C . PRO A 1 120 ? 41.536 -10.984 -4.837 1.00 53.59 120 PRO A C 1
ATOM 920 O O . PRO A 1 120 ? 40.759 -10.708 -5.782 1.00 53.59 120 PRO A O 1
#

Sequence (120 aa):
MIKKYDSTVSENELKDQSSNSFAITLFSTFTTVFIAELGDKTQVATLLLSAESGSPLIVFIGASLALVLSSLFGVLLGRYISKHIPPSLFSYLAGSLMTLIGLWLLIESLDSRFNIINFP

Secondary structure (DSSP, 8-state):
--HHHHHHHHHHHHHHHHHHHHHHHHHHHHHHHHHHHTT-HHHHHHHHHHHHSS-HHHHHHHHHHHHHHHHHHHHHHHHHHHTTS-HHHHHHHHHHHHHHHHHHHHHHHHHHHHHHH---